Protein AF-A0A168ITX1-F1 (afdb_monomer)

Nearest PDB structures (foldseek):
  7dh6-assembly3_C  TM=8.815E-01  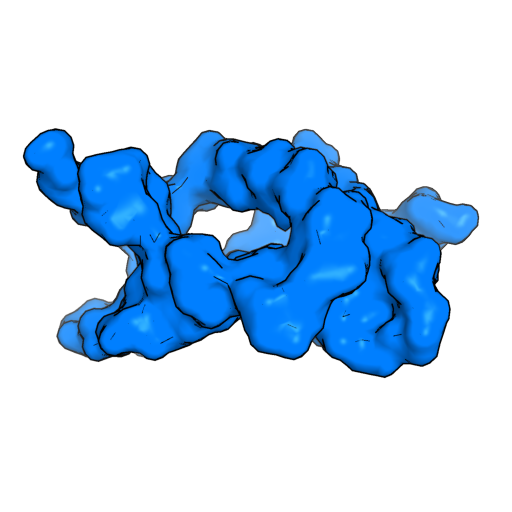e=4.443E-02  Homo sapiens
  8eny-assembly1_A  TM=9.144E-01  e=8.648E-02  Schizosaccharomyces pombe
  8eny-assembly3_C  TM=9.140E-01  e=1.207E-01  Schizosaccharomyces pombe
  8d41-assembly2_B  TM=9.093E-01  e=1.207E-01  Homo sapiens
  1gxr-assembly1_B  TM=9.184E-01  e=1.348E-01  Homo sapiens

Organism: NCBI:txid747725

Solvent-accessible surface area (backbone atoms only — not comparable to full-atom values): 7611 Å² total; per-residue (Å²): 110,70,70,57,54,57,58,46,34,78,78,42,40,71,61,50,50,53,49,35,37,48,35,37,72,62,46,90,48,68,70,55,14,51,50,30,49,53,49,54,43,48,36,60,74,72,46,45,78,78,40,65,93,44,45,49,58,49,52,51,36,47,41,51,42,40,24,61,91,43,52,71,53,18,65,73,35,44,68,62,40,52,54,36,52,52,49,44,41,75,71,35,57,23,25,31,73,37,80,89,78,40,31,39,39,33,31,30,70,80,10,35,34,42,30,31,33,59,76,64,29,38,83,70,49,78,49,75,79,48,96,41,55,38,71,64,56,75,73,83,1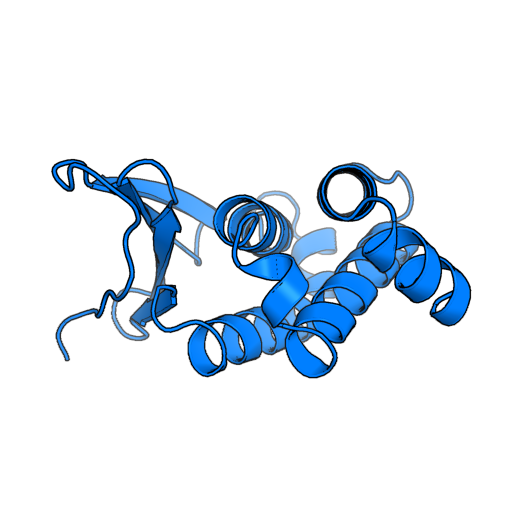33

Secondary structure (DSSP, 8-state):
-HHHHHHHHHHHHHHHHHHHHHHHHH-SSHHHHHHHHHHHHHHHHH-GGGGGGGHHHHHHHHHHTT-TTSHHHHHHHHHHHHHHHHHHHHH-TTEEEETTTTEEEEE-TTS-EEEEETTTTEEEEEE---SS---------

InterPro domains:
  IPR015943 WD40/YVTN repeat-like-containing domain superfamily [G3DSA:2.130.10.10] (69-141)
  IPR036322 WD40-repeat-containing domain superfamily [SSF50978] (94-140)
  IPR049916 WD repeat-containing protein 72-like [PTHR44099] (25-141)

Foldseek 3Di:
DLVVLVVVLVVPVPVSLVVLLCCLQPPPDLVSVLVSLVSLLVCLVPPVVSCPQPLVSNLLSLLNQCAVVCVVSNVVSVVSSVSSLVSSCVRAQQWEADPVQCKIWGWHQCAKIWIARSVRSDTDDIHHDGNGTDRHDYDDD

Sequence (141 aa):
AKTAIFQISVANMPLVISTLTFDTMNAKALDDRLRCLKIIGSFIRKEPTLLFSHIHSVVEAVVKTLDPNVPHMRETMLQSATSILHDLVKTYPSVDFSSSAQKLAVGTLEGASVVYDLRTATRSVVLEGHVGPVSVLAFSP

Radius of gyration: 14.54 Å; Cα contacts (8 Å, |Δi|>4): 224; chains: 1; bounding box: 37×40×33 Å

Mean predicted aligned error: 3.24 Å

pLDDT: mean 94.72, std 6.04, range [61.94, 98.62]

Structure (mmCIF, N/CA/C/O backbone):
data_AF-A0A168ITX1-F1
#
_entry.id   AF-A0A168ITX1-F1
#
loop_
_atom_site.group_PDB
_atom_site.id
_atom_site.type_symbol
_atom_site.label_atom_id
_atom_site.label_alt_id
_atom_site.label_comp_id
_atom_site.label_asym_id
_atom_site.label_entity_id
_atom_site.label_seq_id
_atom_site.pdbx_PDB_ins_code
_atom_site.Cartn_x
_atom_site.Cartn_y
_atom_site.Cartn_z
_atom_site.occupancy
_atom_site.B_iso_or_equiv
_atom_site.auth_seq_id
_atom_site.auth_comp_id
_atom_site.auth_asym_id
_atom_site.auth_atom_id
_atom_site.pdbx_PDB_model_num
ATOM 1 N N . ALA A 1 1 ? 11.827 19.173 -4.162 1.00 61.94 1 ALA A N 1
ATOM 2 C CA . ALA A 1 1 ? 10.766 18.239 -4.603 1.00 61.94 1 ALA A CA 1
ATOM 3 C C . ALA A 1 1 ? 9.924 17.712 -3.437 1.00 61.94 1 ALA A C 1
ATOM 5 O O . ALA A 1 1 ? 8.777 18.119 -3.339 1.00 61.94 1 ALA A O 1
ATOM 6 N N . LYS A 1 2 ? 10.464 16.888 -2.517 1.00 69.62 2 LYS A N 1
ATOM 7 C CA . LYS A 1 2 ? 9.675 16.275 -1.421 1.00 69.62 2 LYS A CA 1
ATOM 8 C C . LYS A 1 2 ? 8.850 17.281 -0.607 1.00 69.62 2 LYS A C 1
ATOM 10 O O . LYS A 1 2 ? 7.655 17.085 -0.466 1.00 69.62 2 LYS A O 1
ATOM 15 N N . THR A 1 3 ? 9.448 18.384 -0.155 1.00 74.38 3 THR A N 1
ATOM 16 C CA . THR A 1 3 ? 8.739 19.422 0.616 1.00 74.38 3 THR A CA 1
ATOM 17 C C . THR A 1 3 ? 7.551 20.020 -0.141 1.00 74.38 3 THR A C 1
ATOM 19 O O . THR A 1 3 ? 6.501 20.214 0.452 1.00 74.38 3 THR A O 1
ATOM 22 N N . ALA A 1 4 ? 7.676 20.246 -1.453 1.00 74.19 4 ALA A N 1
ATOM 23 C CA . ALA A 1 4 ? 6.582 20.777 -2.267 1.00 74.19 4 ALA A CA 1
ATOM 24 C C . ALA A 1 4 ? 5.423 19.774 -2.392 1.00 74.19 4 ALA A C 1
ATOM 26 O O . ALA A 1 4 ? 4.271 20.167 -2.272 1.00 74.19 4 ALA A O 1
ATOM 27 N N . ILE A 1 5 ? 5.726 18.480 -2.549 1.00 77.12 5 ILE A N 1
ATOM 28 C CA . ILE A 1 5 ? 4.707 17.417 -2.574 1.00 77.12 5 ILE A CA 1
ATOM 29 C C . ILE A 1 5 ? 3.946 17.376 -1.241 1.00 77.12 5 ILE A C 1
ATOM 31 O O . ILE A 1 5 ? 2.723 17.307 -1.256 1.00 77.12 5 ILE A O 1
ATOM 35 N N . PHE A 1 6 ? 4.649 17.497 -0.108 1.00 78.75 6 PHE A N 1
ATOM 36 C CA . PHE A 1 6 ? 4.017 17.564 1.217 1.00 78.75 6 PHE A CA 1
ATOM 37 C C . PHE A 1 6 ? 3.136 18.815 1.398 1.00 78.75 6 PHE A C 1
ATOM 39 O O . PHE A 1 6 ? 2.051 18.731 1.965 1.00 78.75 6 PHE A O 1
ATOM 46 N N . GLN A 1 7 ? 3.553 19.974 0.885 1.00 78.81 7 GLN A N 1
ATOM 47 C CA . GLN A 1 7 ? 2.722 21.185 0.935 1.00 78.81 7 GLN A CA 1
ATOM 48 C C . GLN A 1 7 ? 1.465 21.051 0.060 1.00 78.81 7 GLN A C 1
ATOM 50 O O . GLN A 1 7 ? 0.372 21.406 0.491 1.00 78.81 7 GLN A O 1
ATOM 55 N N . ILE A 1 8 ? 1.589 20.470 -1.139 1.00 77.31 8 ILE A N 1
ATOM 56 C CA . ILE A 1 8 ? 0.445 20.233 -2.030 1.00 77.31 8 ILE A CA 1
ATOM 57 C C . ILE A 1 8 ? -0.499 19.181 -1.443 1.00 77.31 8 ILE A C 1
ATOM 59 O O . ILE A 1 8 ? -1.708 19.333 -1.574 1.00 77.31 8 ILE A O 1
ATOM 63 N N . SER A 1 9 ? 0.005 18.149 -0.756 1.00 79.75 9 SER A N 1
ATOM 64 C CA . SER A 1 9 ? -0.865 17.137 -0.142 1.00 79.75 9 SER A CA 1
ATOM 65 C C . SER A 1 9 ? -1.796 17.706 0.923 1.00 79.75 9 SER A C 1
ATOM 67 O O . SER A 1 9 ? -2.912 17.217 1.057 1.00 79.75 9 SER A O 1
ATOM 69 N N . VAL A 1 10 ? -1.386 18.763 1.633 1.00 79.62 10 VAL A N 1
ATOM 70 C CA . VAL A 1 10 ? -2.272 19.459 2.581 1.00 79.62 10 VAL A CA 1
ATOM 71 C C . VAL A 1 10 ? -3.434 20.134 1.844 1.00 79.62 10 VAL A C 1
ATOM 73 O O . VAL A 1 10 ? -4.545 20.176 2.361 1.00 79.62 10 VAL A O 1
ATOM 76 N N . ALA A 1 11 ? -3.203 20.616 0.619 1.00 84.44 11 ALA A N 1
ATOM 77 C CA . ALA A 1 11 ? -4.233 21.241 -0.205 1.00 84.44 11 ALA A CA 1
ATOM 78 C C . ALA A 1 11 ? -5.096 20.225 -0.981 1.00 84.44 11 ALA A C 1
ATOM 80 O O . ALA A 1 11 ? -6.297 20.433 -1.131 1.00 84.44 11 ALA A O 1
ATOM 81 N N . ASN A 1 12 ? -4.502 19.146 -1.506 1.00 89.31 12 ASN A N 1
ATOM 82 C CA . ASN A 1 12 ? -5.199 18.136 -2.306 1.00 89.31 12 ASN A CA 1
ATOM 83 C C . ASN A 1 12 ? -4.501 16.766 -2.249 1.00 89.31 12 ASN A C 1
ATOM 85 O O . ASN A 1 12 ? -3.777 16.360 -3.163 1.00 89.31 12 ASN A O 1
ATOM 89 N N . MET A 1 13 ? -4.738 16.035 -1.160 1.00 92.62 13 MET A N 1
ATOM 90 C CA . MET A 1 13 ? -4.190 14.692 -0.986 1.00 92.62 13 MET A CA 1
ATOM 91 C C . MET A 1 13 ? -4.675 13.667 -2.031 1.00 92.62 13 MET A C 1
ATOM 93 O O . MET A 1 13 ? -3.833 12.908 -2.521 1.00 92.62 13 MET A O 1
ATOM 97 N N . PRO A 1 14 ? -5.963 13.638 -2.438 1.00 92.62 14 PRO A N 1
ATOM 98 C CA . PRO A 1 14 ? -6.438 12.697 -3.455 1.00 92.62 14 PRO A CA 1
ATOM 99 C C . PRO A 1 14 ? -5.668 12.777 -4.781 1.00 92.62 14 PRO A C 1
ATOM 101 O O . PRO A 1 14 ? -5.322 11.748 -5.365 1.00 92.62 14 PRO A O 1
ATOM 104 N N . LEU A 1 15 ? -5.333 13.986 -5.247 1.00 92.62 15 LEU A N 1
ATOM 105 C CA . LEU A 1 15 ? -4.540 14.167 -6.466 1.00 92.62 15 LEU A CA 1
ATOM 106 C C . LEU A 1 15 ?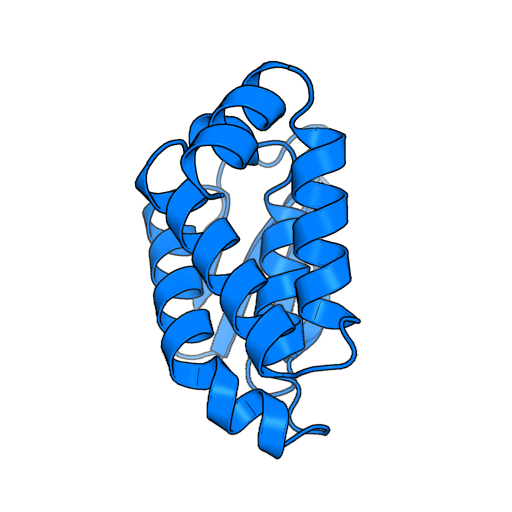 -3.099 13.667 -6.289 1.00 92.62 15 LEU A C 1
ATOM 108 O O . LEU A 1 15 ? -2.566 12.974 -7.156 1.00 92.62 15 LEU A O 1
ATOM 112 N N . VAL A 1 16 ? -2.467 13.995 -5.158 1.00 94.38 16 VAL A N 1
ATOM 113 C CA . VAL A 1 16 ? -1.091 13.567 -4.869 1.00 94.38 16 VAL A CA 1
ATOM 114 C C . VAL A 1 16 ? -1.001 12.046 -4.822 1.00 94.38 16 VAL A C 1
ATOM 116 O O . VAL A 1 16 ? -0.126 11.463 -5.460 1.00 94.38 16 VAL A O 1
ATOM 119 N N . ILE A 1 17 ? -1.909 11.386 -4.103 1.00 95.19 17 ILE A N 1
ATOM 120 C CA . ILE A 1 17 ? -1.825 9.939 -3.917 1.00 95.19 17 ILE A CA 1
ATOM 121 C C . ILE A 1 17 ? -2.231 9.155 -5.161 1.00 95.19 17 ILE A C 1
ATOM 123 O O . ILE A 1 17 ? -1.583 8.157 -5.472 1.00 95.19 17 ILE A O 1
ATOM 127 N N . SER A 1 18 ? -3.233 9.617 -5.917 1.00 94.50 18 SER A N 1
ATOM 128 C CA . SER A 1 18 ? -3.583 9.008 -7.207 1.00 94.50 18 SER A CA 1
ATOM 129 C C . SER A 1 18 ? -2.421 9.099 -8.196 1.00 94.50 18 SER A C 1
ATOM 131 O O . SER A 1 18 ? -2.093 8.103 -8.832 1.00 94.50 18 SER A O 1
ATOM 133 N N . THR A 1 19 ? -1.723 10.237 -8.244 1.00 95.94 19 THR A N 1
ATOM 134 C CA . THR A 1 19 ? -0.526 10.404 -9.083 1.00 95.94 19 THR A CA 1
ATOM 135 C C . THR A 1 19 ? 0.611 9.491 -8.627 1.00 95.94 19 THR A C 1
ATOM 137 O O . THR A 1 19 ? 1.166 8.751 -9.431 1.00 95.94 19 THR A O 1
ATOM 140 N N . LEU A 1 20 ? 0.935 9.476 -7.328 1.00 96.69 20 LEU A N 1
ATOM 141 C CA . LEU A 1 20 ? 2.021 8.644 -6.799 1.00 96.69 20 LEU A CA 1
ATOM 142 C C . LEU A 1 20 ? 1.766 7.151 -7.017 1.00 96.69 20 LEU A C 1
ATOM 144 O O . LEU A 1 20 ? 2.665 6.440 -7.457 1.00 96.69 20 LEU A O 1
ATOM 148 N N . THR A 1 21 ? 0.554 6.676 -6.726 1.00 97.12 21 THR A N 1
ATOM 149 C CA . THR A 1 21 ? 0.183 5.268 -6.938 1.00 97.12 21 THR A CA 1
ATOM 150 C C . THR A 1 21 ? 0.187 4.914 -8.425 1.00 97.12 21 THR A C 1
ATOM 152 O O . THR A 1 21 ? 0.731 3.873 -8.797 1.00 97.12 21 THR A O 1
ATOM 155 N N . PHE A 1 22 ? -0.331 5.793 -9.288 1.00 97.00 22 PHE A N 1
ATOM 156 C CA . PHE A 1 22 ? -0.288 5.616 -10.736 1.00 97.00 22 PHE A CA 1
ATOM 157 C C . PHE A 1 22 ? 1.149 5.534 -11.263 1.00 97.00 22 PHE A C 1
ATOM 159 O O . PHE A 1 22 ? 1.478 4.576 -11.964 1.00 97.00 22 PHE A O 1
ATOM 166 N N . ASP A 1 23 ? 2.020 6.474 -10.898 1.00 97.06 23 ASP A N 1
ATOM 167 C CA . ASP A 1 23 ? 3.405 6.525 -11.373 1.00 97.06 23 ASP A CA 1
ATOM 168 C C . ASP A 1 23 ? 4.243 5.367 -10.828 1.00 97.06 23 ASP A C 1
ATOM 170 O O . ASP A 1 23 ? 5.057 4.806 -11.560 1.00 97.06 23 ASP A O 1
ATOM 174 N N . THR A 1 24 ? 4.008 4.931 -9.585 1.00 97.06 24 THR A N 1
ATOM 175 C CA . THR A 1 24 ? 4.625 3.712 -9.039 1.00 97.06 24 THR A CA 1
ATOM 176 C C . THR A 1 24 ? 4.347 2.488 -9.921 1.00 97.06 24 THR A C 1
ATOM 178 O O . THR A 1 24 ? 5.232 1.649 -10.089 1.00 97.06 24 THR A O 1
ATOM 181 N N . MET A 1 25 ? 3.160 2.396 -10.528 1.00 94.06 25 MET A N 1
ATOM 182 C CA . MET A 1 25 ? 2.773 1.269 -11.385 1.00 94.06 25 MET A CA 1
ATOM 183 C C . MET A 1 25 ? 3.115 1.468 -12.868 1.00 94.06 25 MET A C 1
ATOM 185 O O . MET A 1 25 ? 3.369 0.487 -13.568 1.00 94.06 25 MET A O 1
ATOM 189 N N . ASN A 1 26 ? 3.111 2.709 -13.362 1.00 95.19 26 ASN A N 1
ATOM 190 C CA . ASN A 1 26 ? 3.065 2.992 -14.801 1.00 95.19 26 ASN A CA 1
ATOM 191 C C . ASN A 1 26 ? 4.225 3.842 -15.330 1.00 95.19 26 ASN A C 1
ATOM 193 O O . ASN A 1 26 ? 4.398 3.901 -16.549 1.00 95.19 26 ASN A O 1
ATOM 197 N N . ALA A 1 27 ? 5.046 4.469 -14.477 1.00 95.38 27 ALA A N 1
ATOM 198 C CA . ALA A 1 27 ? 6.151 5.298 -14.960 1.00 95.38 27 ALA A CA 1
ATOM 199 C C . ALA A 1 27 ? 7.090 4.494 -15.876 1.00 95.38 27 ALA A C 1
ATOM 201 O O . ALA A 1 27 ? 7.327 3.302 -15.662 1.00 95.38 27 ALA A O 1
ATOM 202 N N . LYS A 1 28 ? 7.619 5.128 -16.928 1.00 92.94 28 LYS A N 1
ATOM 203 C CA . LYS A 1 28 ? 8.453 4.434 -17.925 1.00 92.94 28 LYS A CA 1
ATOM 204 C C . LYS A 1 28 ? 9.790 3.980 -17.341 1.00 92.94 28 LYS A C 1
ATOM 206 O O . LYS A 1 28 ? 10.231 2.871 -17.623 1.00 92.94 28 LYS A O 1
ATOM 211 N N . ALA A 1 29 ? 10.422 4.830 -16.533 1.00 95.88 29 ALA A N 1
ATOM 212 C CA . ALA A 1 29 ? 11.687 4.517 -15.886 1.00 95.88 29 ALA A CA 1
ATOM 213 C C . ALA A 1 29 ? 11.455 3.841 -14.530 1.00 95.88 29 ALA A C 1
ATOM 215 O O . ALA A 1 29 ? 10.676 4.317 -13.701 1.00 95.88 29 ALA A O 1
ATOM 216 N N . LEU A 1 30 ? 12.180 2.750 -14.282 1.00 94.75 30 LEU A N 1
ATOM 217 C CA . LEU A 1 30 ? 12.092 2.006 -13.026 1.00 94.75 30 LEU A CA 1
ATOM 218 C C . LEU A 1 30 ? 12.535 2.854 -11.822 1.00 94.75 30 LEU A C 1
ATOM 220 O O . LEU A 1 30 ? 11.931 2.780 -10.753 1.00 94.75 30 LEU A O 1
ATOM 224 N N . ASP A 1 31 ? 13.518 3.732 -12.017 1.00 95.88 31 ASP A N 1
ATOM 225 C CA . ASP A 1 31 ? 13.956 4.682 -10.993 1.00 95.88 31 ASP A CA 1
ATOM 226 C C . ASP A 1 31 ? 12.848 5.650 -10.567 1.00 95.88 31 ASP A C 1
ATOM 228 O O . ASP A 1 31 ? 12.748 5.988 -9.387 1.00 95.88 31 ASP A O 1
ATOM 232 N N . ASP A 1 32 ? 11.995 6.088 -11.498 1.00 96.44 32 ASP A N 1
ATOM 233 C CA . ASP A 1 32 ? 10.868 6.968 -11.177 1.00 96.44 32 ASP A CA 1
ATOM 234 C C . ASP A 1 32 ? 9.815 6.225 -10.3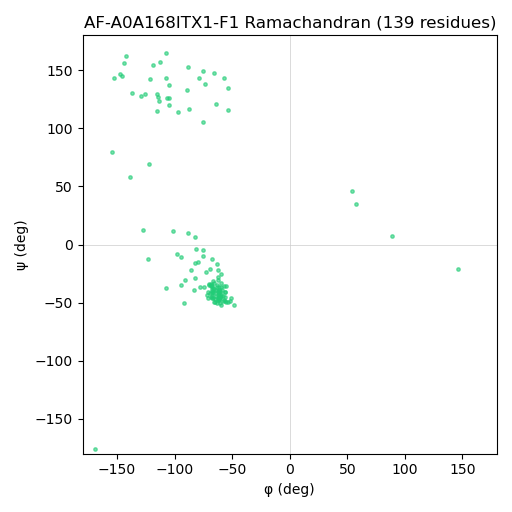57 1.00 96.44 32 ASP A C 1
ATOM 236 O O . ASP A 1 32 ? 9.368 6.739 -9.329 1.00 96.44 32 ASP A O 1
ATOM 240 N N . ARG A 1 33 ? 9.518 4.968 -10.715 1.00 97.38 33 ARG A N 1
ATOM 241 C CA . ARG A 1 33 ? 8.647 4.097 -9.907 1.00 97.38 33 ARG A CA 1
ATOM 242 C C . ARG A 1 33 ? 9.171 3.964 -8.478 1.00 97.38 33 ARG A C 1
ATOM 244 O O . ARG A 1 33 ? 8.410 4.121 -7.520 1.00 97.38 33 ARG A O 1
ATOM 251 N N . LEU A 1 34 ? 10.482 3.743 -8.327 1.00 97.56 34 LEU A N 1
ATOM 252 C CA . LEU A 1 34 ? 11.141 3.601 -7.027 1.00 97.56 34 LEU A CA 1
ATOM 253 C C . LEU A 1 34 ? 11.105 4.909 -6.227 1.00 97.56 34 LEU A C 1
ATOM 255 O O . LEU A 1 34 ? 10.919 4.888 -5.008 1.00 97.56 34 LEU A O 1
ATOM 259 N N . ARG A 1 35 ? 11.271 6.062 -6.887 1.00 97.06 35 ARG A N 1
ATOM 260 C CA . ARG A 1 35 ? 11.135 7.383 -6.253 1.00 97.06 35 ARG A CA 1
ATOM 261 C C . ARG A 1 35 ? 9.714 7.593 -5.738 1.00 97.06 35 ARG A C 1
ATOM 263 O O . ARG A 1 35 ? 9.574 7.967 -4.573 1.00 97.06 35 ARG A O 1
ATOM 270 N N . CYS A 1 36 ? 8.692 7.304 -6.543 1.00 97.31 36 CYS A N 1
ATOM 271 C CA . CYS A 1 36 ? 7.288 7.397 -6.133 1.00 97.31 36 CYS A CA 1
ATOM 272 C C . CYS A 1 36 ? 6.985 6.465 -4.954 1.00 97.31 36 CYS A C 1
ATOM 274 O O . CYS A 1 36 ? 6.464 6.917 -3.934 1.00 97.31 36 CYS A O 1
ATOM 276 N N . LEU A 1 37 ? 7.448 5.212 -5.017 1.00 97.69 37 LEU A N 1
ATOM 277 C CA . LEU A 1 37 ? 7.309 4.241 -3.931 1.00 97.69 37 LEU A CA 1
ATOM 278 C C . LEU A 1 37 ? 7.958 4.749 -2.627 1.00 97.69 37 LEU A C 1
ATOM 280 O O . LEU A 1 37 ? 7.356 4.713 -1.555 1.00 97.69 37 LEU A O 1
ATOM 284 N N . LYS A 1 38 ? 9.167 5.319 -2.702 1.00 97.19 38 LYS A N 1
ATOM 285 C CA . LYS A 1 38 ? 9.850 5.916 -1.539 1.00 97.19 38 LYS A CA 1
ATOM 286 C C . LYS A 1 38 ? 9.140 7.160 -0.996 1.00 97.19 38 LYS A C 1
ATOM 288 O O . LYS A 1 38 ? 9.233 7.423 0.206 1.00 97.19 38 LYS A O 1
ATOM 293 N N . ILE A 1 39 ? 8.466 7.940 -1.844 1.00 96.62 39 ILE A N 1
ATOM 294 C CA . ILE A 1 39 ? 7.644 9.080 -1.413 1.00 96.62 39 ILE A CA 1
ATOM 295 C C . ILE A 1 39 ? 6.415 8.576 -0.651 1.00 96.62 39 ILE A C 1
ATOM 297 O O . ILE A 1 39 ? 6.177 9.068 0.449 1.00 96.62 39 ILE A O 1
ATOM 301 N N . ILE A 1 40 ? 5.722 7.546 -1.153 1.00 97.06 40 ILE A N 1
ATOM 302 C CA . ILE A 1 40 ? 4.622 6.869 -0.442 1.00 97.06 40 ILE A CA 1
ATOM 303 C C . ILE A 1 40 ? 5.089 6.406 0.946 1.00 97.06 40 ILE A C 1
ATOM 305 O O . ILE A 1 40 ? 4.483 6.761 1.955 1.00 97.06 40 ILE A O 1
ATOM 309 N N . GLY A 1 41 ? 6.232 5.716 1.024 1.00 97.31 41 GLY A N 1
ATOM 310 C CA . GLY A 1 41 ? 6.825 5.323 2.307 1.00 97.31 41 GLY A CA 1
ATOM 311 C C . GLY A 1 41 ? 7.105 6.506 3.243 1.00 97.31 41 GLY A C 1
ATOM 312 O O . GLY A 1 41 ? 6.949 6.401 4.456 1.00 97.31 41 GLY A O 1
ATOM 313 N N . SER A 1 42 ? 7.504 7.662 2.701 1.00 96.56 42 SER A N 1
ATOM 314 C CA . SER A 1 42 ? 7.706 8.868 3.509 1.00 96.56 42 SER A CA 1
ATOM 315 C C . SER A 1 42 ? 6.402 9.434 4.064 1.00 96.56 42 SER A C 1
ATOM 317 O O . SER A 1 42 ? 6.448 9.991 5.157 1.00 96.56 42 SER A O 1
ATOM 319 N N . PHE A 1 43 ? 5.282 9.327 3.345 1.00 95.81 43 PHE A N 1
ATOM 320 C CA . PHE A 1 43 ? 3.973 9.735 3.859 1.00 95.81 43 PHE A CA 1
ATOM 321 C C . PHE A 1 43 ? 3.540 8.839 5.014 1.00 95.81 43 PHE A C 1
ATOM 323 O O . PHE A 1 43 ? 3.203 9.356 6.070 1.00 95.81 43 PHE A O 1
ATOM 330 N N . ILE A 1 44 ? 3.672 7.518 4.868 1.00 96.94 44 ILE A N 1
ATOM 331 C CA . ILE A 1 44 ? 3.318 6.559 5.928 1.00 96.94 44 ILE A CA 1
ATOM 332 C C . ILE A 1 44 ? 4.071 6.860 7.231 1.00 96.94 44 ILE A C 1
ATOM 334 O O . ILE A 1 44 ? 3.488 6.821 8.308 1.00 96.94 44 ILE A O 1
ATOM 338 N N . ARG A 1 45 ? 5.360 7.207 7.146 1.00 95.88 45 ARG A N 1
ATOM 339 C CA . ARG A 1 45 ? 6.184 7.463 8.338 1.00 95.88 45 ARG A CA 1
ATOM 340 C C . ARG A 1 45 ? 6.038 8.862 8.932 1.00 95.88 45 ARG A C 1
ATOM 342 O O . ARG A 1 45 ? 6.310 9.022 10.116 1.00 95.88 45 ARG A O 1
ATOM 349 N N . LYS A 1 46 ? 5.718 9.877 8.123 1.00 94.56 46 LYS A N 1
ATOM 350 C CA . LYS A 1 46 ? 5.732 11.286 8.565 1.00 94.56 46 LYS A CA 1
ATOM 351 C C . LYS A 1 46 ? 4.348 11.892 8.737 1.00 94.56 46 LYS A C 1
ATOM 353 O O . LYS A 1 46 ? 4.163 12.672 9.655 1.00 94.56 46 LYS A O 1
ATOM 358 N N . GLU A 1 47 ? 3.412 11.542 7.863 1.00 93.50 47 GLU A N 1
ATOM 359 C CA . GLU A 1 47 ? 2.062 12.112 7.804 1.00 93.50 47 GLU A CA 1
ATOM 360 C C . GLU A 1 47 ? 1.026 10.996 7.543 1.00 93.50 47 GLU A C 1
ATOM 362 O O . GLU A 1 47 ? 0.320 11.021 6.530 1.00 93.50 47 GLU A O 1
ATOM 367 N N . PRO A 1 48 ? 0.948 9.964 8.408 1.00 94.81 48 PRO A N 1
ATOM 368 C CA . PRO A 1 48 ? 0.093 8.799 8.167 1.00 94.81 48 PRO A CA 1
ATOM 369 C C . PRO A 1 48 ? -1.397 9.146 8.095 1.00 94.81 48 PRO A C 1
ATOM 371 O O . PRO A 1 48 ? -2.169 8.493 7.394 1.00 94.81 48 PRO A O 1
ATOM 374 N N . THR A 1 49 ? -1.811 10.212 8.781 1.00 93.56 49 THR A N 1
ATOM 375 C CA . THR A 1 49 ? -3.206 10.660 8.824 1.00 93.56 49 THR A CA 1
ATOM 376 C C . THR A 1 49 ? -3.757 11.004 7.438 1.00 93.56 49 THR A C 1
ATOM 378 O O . THR A 1 49 ? -4.923 10.734 7.159 1.00 93.56 49 THR A O 1
ATOM 381 N N . LEU A 1 50 ? -2.909 11.514 6.537 1.00 93.06 50 LEU A N 1
ATOM 382 C CA . LEU A 1 50 ? -3.285 11.886 5.169 1.00 93.06 50 LEU A CA 1
ATOM 383 C C . LEU A 1 50 ? -3.619 10.675 4.280 1.00 93.06 50 LEU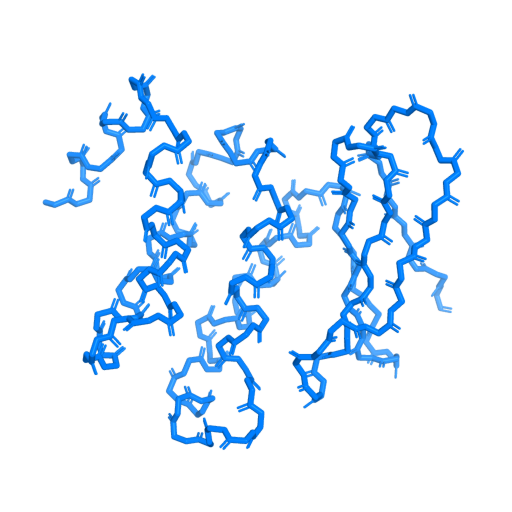 A C 1
ATOM 385 O O . LEU A 1 50 ? -4.302 10.814 3.263 1.00 93.06 50 LEU A O 1
ATOM 389 N N . LEU A 1 51 ? -3.148 9.480 4.643 1.00 94.38 51 LEU A N 1
ATOM 390 C CA . LEU A 1 51 ? -3.325 8.268 3.844 1.00 94.38 51 LEU A CA 1
ATOM 391 C C . LEU A 1 51 ? -4.482 7.377 4.297 1.00 94.38 51 LEU A C 1
ATOM 393 O O . LEU A 1 51 ? -4.808 6.455 3.553 1.00 94.38 51 LEU A O 1
ATOM 397 N N . PHE A 1 52 ? -5.132 7.641 5.439 1.00 92.00 52 PHE A N 1
ATOM 398 C CA . PHE A 1 52 ? -6.217 6.780 5.948 1.00 92.00 52 PHE A CA 1
ATOM 399 C C . PHE A 1 52 ? -7.289 6.497 4.895 1.00 92.00 52 PHE A C 1
ATOM 401 O O . PHE A 1 52 ? -7.651 5.345 4.675 1.00 92.00 52 PHE A O 1
ATOM 408 N N . SER A 1 53 ? -7.734 7.533 4.181 1.00 93.44 53 SER A N 1
ATOM 409 C CA . SER A 1 53 ? -8.779 7.396 3.161 1.00 93.44 53 SER A CA 1
ATOM 410 C C . SER A 1 53 ? -8.313 6.755 1.852 1.00 93.44 53 SER A C 1
ATOM 412 O O . SER A 1 53 ? -9.115 6.535 0.952 1.00 93.44 53 SER A O 1
ATOM 414 N N . HIS A 1 54 ? -7.019 6.468 1.722 1.00 95.69 54 HIS A N 1
ATOM 415 C CA . HIS A 1 54 ? -6.391 5.981 0.494 1.00 95.69 54 HIS A CA 1
ATOM 416 C C . HIS A 1 54 ? -5.587 4.699 0.736 1.00 95.69 54 HIS A C 1
ATOM 418 O O . HIS A 1 54 ? -4.799 4.282 -0.111 1.00 95.69 54 HIS A O 1
ATOM 424 N N . ILE A 1 55 ? -5.760 4.060 1.896 1.00 96.19 55 ILE A N 1
ATOM 425 C CA . ILE A 1 55 ? -4.897 2.956 2.310 1.00 96.19 55 ILE A CA 1
ATOM 426 C C . ILE A 1 55 ? -5.004 1.756 1.367 1.00 96.19 55 ILE A C 1
ATOM 428 O O . ILE A 1 55 ? -3.995 1.142 1.029 1.00 96.19 55 ILE A O 1
ATOM 432 N N . HIS A 1 56 ? -6.207 1.480 0.857 1.00 96.75 56 HIS A N 1
ATOM 433 C CA . HIS A 1 56 ? -6.430 0.407 -0.103 1.00 96.75 56 HIS A CA 1
ATOM 434 C C . HIS A 1 56 ? -5.648 0.625 -1.409 1.00 96.75 56 HIS A C 1
ATOM 436 O O . HIS A 1 56 ? -4.963 -0.294 -1.860 1.00 96.75 56 HIS A O 1
ATOM 442 N N . SER A 1 57 ? -5.689 1.828 -1.993 1.00 96.88 57 SER A N 1
ATOM 443 C CA . SER A 1 57 ? -4.972 2.117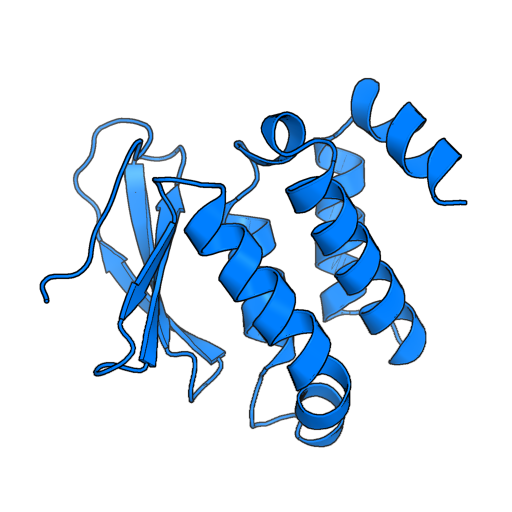 -3.244 1.00 96.88 57 SER A CA 1
ATOM 444 C C . SER A 1 57 ? -3.456 2.121 -3.050 1.00 96.88 57 SER A C 1
ATOM 446 O O . SER A 1 57 ? -2.718 1.655 -3.919 1.00 96.88 57 SER A O 1
ATOM 448 N N . VAL A 1 58 ? -2.983 2.581 -1.889 1.00 98.00 58 VAL A N 1
ATOM 449 C CA . VAL A 1 58 ? -1.568 2.508 -1.504 1.00 98.00 58 VAL A CA 1
ATOM 450 C C . VAL A 1 58 ? -1.105 1.061 -1.390 1.00 98.00 58 VAL A C 1
ATOM 452 O O . VAL A 1 58 ? -0.094 0.704 -1.993 1.00 98.00 58 VAL A O 1
ATOM 455 N N . VAL A 1 59 ? -1.843 0.222 -0.657 1.00 98.38 59 VAL A N 1
ATOM 456 C CA . VAL A 1 59 ? -1.537 -1.207 -0.516 1.00 98.38 59 VAL A CA 1
ATOM 457 C C . VAL A 1 59 ? -1.505 -1.879 -1.886 1.00 98.38 59 VAL A C 1
ATOM 459 O O . VAL A 1 59 ? -0.526 -2.549 -2.205 1.00 98.38 59 VAL A O 1
ATOM 462 N N . GLU A 1 60 ? -2.518 -1.653 -2.725 1.00 98.06 60 GLU A N 1
ATOM 463 C CA . GLU A 1 60 ? -2.570 -2.218 -4.075 1.00 98.06 60 GLU A CA 1
ATOM 464 C C . GLU A 1 60 ? -1.341 -1.825 -4.908 1.00 98.06 60 GLU A C 1
ATOM 466 O O . GLU A 1 60 ? -0.713 -2.687 -5.527 1.00 98.06 60 GLU A O 1
ATOM 471 N N . ALA A 1 61 ? -0.978 -0.539 -4.911 1.00 98.12 61 ALA A N 1
ATOM 472 C CA . ALA A 1 61 ? 0.163 -0.045 -5.670 1.00 98.12 61 ALA A CA 1
ATOM 473 C C . ALA A 1 61 ? 1.478 -0.676 -5.195 1.00 98.12 61 ALA A C 1
ATOM 475 O O . ALA A 1 61 ? 2.282 -1.098 -6.024 1.00 98.12 61 ALA A O 1
ATOM 476 N N . VAL A 1 62 ? 1.685 -0.787 -3.877 1.00 98.38 62 VAL A N 1
ATOM 477 C CA . VAL A 1 62 ? 2.884 -1.415 -3.300 1.00 98.38 62 VAL A CA 1
ATOM 478 C C . VAL A 1 62 ? 2.938 -2.901 -3.654 1.00 98.38 62 VAL A C 1
ATOM 480 O O . VAL A 1 62 ? 3.974 -3.364 -4.127 1.00 98.38 62 VAL A O 1
ATOM 483 N N . VAL A 1 63 ? 1.834 -3.640 -3.499 1.00 98.19 63 VAL A N 1
ATOM 484 C CA . VAL A 1 63 ? 1.768 -5.072 -3.838 1.00 98.19 63 VAL A CA 1
ATOM 485 C C . VAL A 1 63 ? 2.071 -5.295 -5.318 1.00 98.19 63 VAL A C 1
ATOM 487 O O . VAL A 1 63 ? 2.887 -6.153 -5.640 1.00 98.19 63 VAL A O 1
ATOM 490 N N . LYS A 1 64 ? 1.514 -4.483 -6.224 1.00 97.06 64 LYS A N 1
ATOM 491 C CA . LYS A 1 64 ? 1.773 -4.591 -7.671 1.00 97.06 64 LYS A CA 1
ATOM 492 C C . LYS A 1 64 ? 3.242 -4.412 -8.056 1.00 97.06 64 LYS A C 1
ATOM 494 O O . LYS A 1 64 ? 3.669 -4.962 -9.066 1.00 97.06 64 LYS A O 1
ATOM 499 N N . THR A 1 65 ? 4.048 -3.706 -7.257 1.00 97.44 65 THR A N 1
ATOM 500 C CA . THR A 1 65 ? 5.502 -3.628 -7.508 1.00 97.44 65 THR A CA 1
ATOM 501 C C . THR A 1 65 ? 6.237 -4.959 -7.302 1.00 97.44 65 THR A C 1
ATOM 503 O O . THR A 1 65 ? 7.389 -5.085 -7.712 1.00 97.44 65 THR A O 1
ATOM 506 N N . LEU A 1 66 ? 5.578 -5.954 -6.699 1.00 97.38 66 LEU A N 1
ATOM 507 C CA . LEU A 1 66 ? 6.119 -7.282 -6.399 1.00 97.38 66 LEU A CA 1
ATOM 508 C C . LEU A 1 66 ? 5.672 -8.369 -7.393 1.00 97.38 66 LEU A C 1
ATOM 510 O O . LEU A 1 66 ? 5.900 -9.555 -7.137 1.00 97.38 66 LEU A O 1
ATOM 514 N N . ASP A 1 67 ? 5.058 -7.987 -8.518 1.00 96.38 67 ASP A N 1
ATOM 515 C CA . ASP A 1 67 ? 4.576 -8.920 -9.542 1.00 96.38 67 ASP A CA 1
ATOM 516 C C . ASP A 1 67 ? 5.694 -9.871 -10.023 1.00 96.38 67 ASP A C 1
ATOM 518 O O . ASP A 1 67 ? 6.685 -9.410 -10.602 1.00 96.38 67 ASP A O 1
ATOM 522 N N . PRO A 1 68 ? 5.579 -11.199 -9.793 1.00 96.69 68 PRO A N 1
ATOM 523 C CA . PRO A 1 68 ? 6.574 -12.167 -10.257 1.00 96.69 68 PRO A CA 1
ATOM 524 C C . PRO A 1 68 ? 6.708 -12.218 -11.782 1.00 96.69 68 PRO A C 1
ATOM 526 O O . PRO A 1 68 ? 7.751 -12.643 -12.274 1.00 96.69 68 PRO A O 1
ATOM 529 N N . ASN A 1 69 ? 5.694 -11.777 -12.531 1.00 97.00 69 ASN A N 1
ATOM 530 C CA . ASN A 1 69 ? 5.725 -11.754 -13.993 1.00 97.00 69 ASN A CA 1
ATOM 531 C C . ASN A 1 69 ? 6.596 -10.614 -14.545 1.00 97.00 69 ASN A C 1
ATOM 533 O O . ASN A 1 69 ? 6.902 -10.593 -15.737 1.00 97.00 69 ASN A O 1
ATOM 537 N N . VAL A 1 70 ? 7.037 -9.683 -13.689 1.00 95.50 70 VAL A N 1
ATOM 538 C CA . VAL A 1 70 ? 7.966 -8.599 -14.035 1.00 95.50 70 VAL A CA 1
ATOM 539 C C . VAL A 1 70 ? 9.204 -8.680 -13.122 1.00 95.50 70 VAL A C 1
ATOM 541 O O . VAL A 1 70 ? 9.416 -7.816 -12.263 1.00 95.50 70 VAL A O 1
ATOM 544 N N . PRO A 1 71 ? 10.054 -9.714 -13.278 1.00 94.38 71 PRO A N 1
ATOM 545 C CA . PRO A 1 71 ? 11.077 -10.080 -12.294 1.00 94.38 71 PRO A CA 1
ATOM 546 C C . PRO A 1 71 ? 12.094 -8.967 -12.022 1.00 94.38 71 PRO A C 1
ATOM 548 O O . PRO A 1 71 ? 12.467 -8.752 -10.873 1.00 94.38 71 PRO A O 1
ATOM 551 N N . HIS A 1 72 ? 12.479 -8.199 -13.045 1.00 95.06 72 HIS A N 1
ATOM 552 C CA . HIS A 1 72 ? 13.416 -7.085 -12.880 1.00 95.06 72 HIS A CA 1
ATOM 553 C C . HIS A 1 72 ? 12.837 -5.933 -12.036 1.00 95.06 72 HIS A C 1
ATOM 555 O O . HIS A 1 72 ? 13.538 -5.334 -11.215 1.00 95.06 72 HIS A O 1
ATOM 561 N N . MET A 1 73 ? 11.536 -5.642 -12.190 1.00 95.44 73 MET A N 1
ATOM 562 C CA . MET A 1 73 ? 10.849 -4.676 -11.328 1.00 95.44 73 MET A CA 1
ATOM 563 C C . MET A 1 73 ? 10.785 -5.210 -9.901 1.00 95.44 73 MET A C 1
ATOM 565 O O . MET A 1 73 ? 11.172 -4.500 -8.976 1.00 95.44 73 MET A O 1
ATOM 569 N N . ARG A 1 74 ? 10.351 -6.463 -9.732 1.00 96.12 74 ARG A N 1
ATOM 570 C CA . ARG A 1 74 ? 10.242 -7.109 -8.423 1.00 96.12 74 ARG A CA 1
ATOM 571 C C . ARG A 1 74 ? 11.567 -7.079 -7.671 1.00 96.12 74 ARG A C 1
ATOM 573 O O . ARG A 1 74 ? 11.580 -6.646 -6.527 1.00 96.12 74 ARG A O 1
ATOM 580 N N . GLU A 1 75 ? 12.666 -7.483 -8.303 1.00 96.94 75 GLU A N 1
ATOM 581 C CA . GLU A 1 75 ? 14.008 -7.479 -7.709 1.00 96.94 75 GLU A CA 1
ATOM 582 C C . GLU A 1 75 ? 14.402 -6.084 -7.206 1.00 96.94 75 GLU A C 1
ATOM 584 O O . GLU A 1 75 ? 14.780 -5.916 -6.047 1.00 96.94 75 GLU A O 1
ATOM 589 N N . THR A 1 76 ? 14.221 -5.065 -8.049 1.00 97.00 76 THR A N 1
ATOM 590 C CA . THR A 1 76 ? 14.576 -3.676 -7.723 1.00 97.00 76 THR A CA 1
ATOM 591 C C . THR A 1 76 ? 13.699 -3.091 -6.611 1.00 97.00 76 THR A C 1
ATOM 593 O O . THR A 1 76 ? 14.167 -2.328 -5.763 1.00 97.00 76 THR A O 1
ATOM 596 N N . MET A 1 77 ? 12.407 -3.426 -6.607 1.00 97.62 77 MET A N 1
ATOM 597 C CA . MET A 1 77 ? 11.426 -2.859 -5.679 1.00 97.62 77 MET A CA 1
ATOM 598 C C . MET A 1 77 ? 11.376 -3.602 -4.344 1.00 97.62 77 MET A C 1
ATOM 600 O O . MET A 1 77 ? 10.967 -3.000 -3.349 1.00 97.62 77 MET A O 1
ATOM 604 N N . LEU A 1 78 ? 11.822 -4.864 -4.294 1.00 97.38 78 LEU A N 1
ATOM 605 C CA . LEU A 1 78 ? 11.598 -5.799 -3.188 1.00 97.38 78 LEU A CA 1
ATOM 606 C C . LEU A 1 78 ? 11.916 -5.196 -1.822 1.00 97.38 78 LEU A C 1
ATOM 608 O O . LEU A 1 78 ? 11.070 -5.211 -0.929 1.00 97.38 78 LEU A O 1
ATOM 612 N N . GLN A 1 79 ? 13.110 -4.628 -1.656 1.00 97.94 79 GLN A N 1
ATOM 613 C CA . GLN A 1 79 ? 13.541 -4.078 -0.371 1.00 97.94 79 GLN A CA 1
ATOM 614 C C . GLN A 1 79 ? 12.667 -2.893 0.070 1.00 97.94 79 GLN A C 1
ATOM 616 O O . GLN A 1 79 ? 12.261 -2.812 1.230 1.00 97.94 79 GLN A O 1
ATOM 621 N N . SER A 1 80 ? 12.352 -1.978 -0.853 1.00 98.12 80 SER A N 1
ATOM 622 C CA . SER A 1 80 ? 11.555 -0.782 -0.543 1.00 98.12 80 SER A CA 1
ATOM 623 C C . SER A 1 80 ? 10.091 -1.135 -0.296 1.00 98.12 80 SER A C 1
ATOM 625 O O . SER A 1 80 ? 9.506 -0.652 0.671 1.00 98.12 80 SER A O 1
ATOM 627 N N . ALA A 1 81 ? 9.516 -2.008 -1.124 1.00 98.19 81 ALA A N 1
ATOM 628 C CA . ALA A 1 81 ? 8.157 -2.500 -0.958 1.00 98.19 81 ALA A CA 1
ATOM 629 C C . ALA A 1 81 ? 8.006 -3.267 0.362 1.00 98.19 81 ALA A C 1
ATOM 631 O O . ALA A 1 81 ? 7.096 -2.964 1.121 1.00 98.19 81 ALA A O 1
ATOM 632 N N . THR A 1 82 ? 8.936 -4.164 0.703 1.00 97.94 82 THR A N 1
ATOM 633 C CA . THR A 1 82 ? 8.899 -4.922 1.970 1.00 97.94 82 THR A CA 1
ATOM 634 C C . THR A 1 82 ? 8.946 -3.997 3.186 1.00 97.94 82 THR A C 1
ATOM 636 O O . THR A 1 82 ? 8.148 -4.147 4.109 1.00 97.94 82 THR A O 1
ATOM 639 N N . SER A 1 83 ? 9.831 -2.992 3.174 1.00 98.38 83 SER A N 1
ATOM 640 C CA . SER A 1 83 ? 9.883 -1.988 4.244 1.00 98.38 83 SER A CA 1
ATOM 641 C C . SER A 1 83 ? 8.577 -1.199 4.356 1.00 98.38 83 SER A C 1
ATOM 643 O O . SER A 1 83 ? 8.138 -0.911 5.464 1.00 98.38 83 SER A O 1
ATOM 645 N N . ILE A 1 8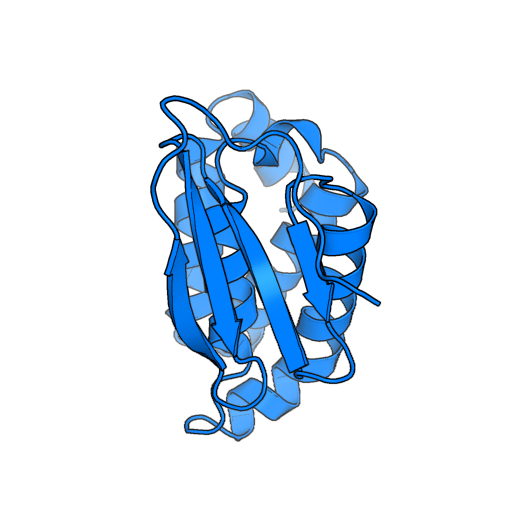4 ? 7.952 -0.849 3.230 1.00 98.44 84 ILE A N 1
ATOM 646 C CA . ILE A 1 84 ? 6.688 -0.107 3.215 1.00 98.44 84 ILE A CA 1
ATOM 647 C C . ILE A 1 84 ? 5.524 -0.975 3.689 1.00 98.44 84 ILE A C 1
ATOM 649 O O . ILE A 1 84 ? 4.699 -0.487 4.447 1.00 98.44 84 ILE A O 1
ATOM 653 N N . LEU A 1 85 ? 5.461 -2.248 3.294 1.00 98.44 85 LEU A N 1
ATOM 654 C CA . LEU A 1 85 ? 4.450 -3.189 3.780 1.00 98.44 85 LEU A CA 1
ATOM 655 C C . LEU A 1 85 ? 4.533 -3.355 5.301 1.00 98.44 85 LEU A C 1
ATOM 657 O O . LEU A 1 85 ? 3.508 -3.318 5.974 1.00 98.44 85 LEU A O 1
ATOM 661 N N . HIS A 1 86 ? 5.745 -3.457 5.848 1.00 98.38 86 HIS A N 1
ATOM 662 C CA . HIS A 1 86 ? 5.949 -3.479 7.294 1.00 98.38 86 HIS A CA 1
ATOM 663 C C . HIS A 1 86 ? 5.464 -2.183 7.965 1.00 98.38 86 HIS A C 1
ATOM 665 O O . HIS A 1 86 ? 4.766 -2.234 8.976 1.00 98.38 86 HIS A O 1
ATOM 671 N N . ASP A 1 87 ? 5.798 -1.017 7.400 1.00 98.56 87 ASP A N 1
ATOM 672 C CA . ASP A 1 87 ? 5.323 0.268 7.922 1.00 98.56 87 ASP A CA 1
ATOM 673 C C . ASP A 1 87 ? 3.789 0.377 7.849 1.00 98.56 87 ASP A C 1
ATOM 675 O O . ASP A 1 87 ? 3.170 0.845 8.797 1.00 98.56 87 ASP A O 1
ATOM 679 N N . LEU A 1 88 ? 3.158 -0.105 6.772 1.00 98.50 88 LEU A N 1
ATOM 680 C CA . LEU A 1 88 ? 1.700 -0.122 6.618 1.00 98.50 88 LEU A CA 1
ATOM 681 C C . LEU A 1 88 ? 1.027 -0.940 7.726 1.00 98.50 88 LEU A C 1
ATOM 683 O O . LEU A 1 88 ? 0.151 -0.415 8.407 1.00 98.50 88 LEU A O 1
ATOM 687 N N . VAL A 1 89 ? 1.472 -2.182 7.940 1.00 98.38 89 VAL A N 1
ATOM 688 C CA . VAL A 1 89 ? 0.940 -3.070 8.992 1.00 98.38 89 VAL A CA 1
ATOM 689 C C . VAL A 1 89 ? 1.140 -2.457 10.380 1.00 98.38 89 VAL A C 1
ATOM 691 O O . VAL A 1 89 ? 0.258 -2.510 11.229 1.00 98.38 89 VAL A O 1
ATOM 694 N N . LYS A 1 90 ? 2.291 -1.822 10.622 1.00 98.00 90 LYS A N 1
ATOM 695 C CA . LYS A 1 90 ? 2.583 -1.181 11.909 1.00 98.00 90 LYS A CA 1
ATOM 696 C C . LYS A 1 90 ? 1.742 0.077 12.159 1.00 98.00 90 LYS A C 1
ATOM 698 O O . LYS A 1 90 ? 1.462 0.401 13.311 1.00 98.00 90 LYS A O 1
ATOM 703 N N . THR A 1 91 ? 1.418 0.828 11.111 1.00 98.19 91 THR A N 1
ATOM 704 C CA . THR A 1 91 ? 0.812 2.160 11.226 1.00 98.19 91 THR A CA 1
ATOM 705 C C . THR A 1 91 ? -0.713 2.138 11.151 1.00 98.19 91 THR A C 1
ATOM 707 O O . THR A 1 91 ? -1.346 2.950 11.826 1.00 98.19 91 THR A O 1
ATOM 710 N N . TYR A 1 92 ? -1.312 1.244 10.359 1.00 98.19 92 TYR A N 1
ATOM 711 C CA . TYR A 1 92 ? -2.755 1.240 10.108 1.00 98.19 92 TYR A CA 1
ATOM 712 C C . TYR A 1 92 ? -3.401 -0.028 10.675 1.00 98.19 92 TYR A C 1
ATOM 714 O O . TYR A 1 92 ? -3.171 -1.106 10.139 1.00 98.19 92 TYR A O 1
ATOM 722 N N . PRO A 1 93 ? -4.275 0.083 11.691 1.00 97.50 93 PRO A N 1
ATOM 723 C CA . PRO A 1 93 ? -4.964 -1.075 12.274 1.00 97.50 93 PRO A CA 1
ATOM 724 C C . PRO A 1 93 ? -5.903 -1.811 11.306 1.00 97.50 93 PRO A C 1
ATOM 726 O O . PRO A 1 93 ? -6.311 -2.940 11.563 1.00 97.50 93 PRO A O 1
ATOM 729 N N . SER A 1 94 ? -6.267 -1.170 10.194 1.00 97.50 94 SER A N 1
ATOM 730 C CA . SER A 1 94 ? -7.024 -1.777 9.101 1.00 97.50 94 SER A CA 1
ATOM 731 C C . SER A 1 94 ? -6.145 -2.568 8.125 1.00 97.50 94 SER A C 1
ATOM 733 O O . SER A 1 94 ? -6.646 -3.005 7.093 1.00 97.50 94 SER A O 1
ATOM 735 N N . VAL A 1 95 ? -4.851 -2.747 8.407 1.00 98.56 95 VAL A N 1
ATOM 736 C CA . VAL A 1 95 ? -3.915 -3.534 7.599 1.00 98.56 95 VAL A CA 1
ATOM 737 C C . VAL A 1 95 ? -3.248 -4.581 8.482 1.00 98.56 95 VAL A C 1
ATOM 739 O O . VAL A 1 95 ? -2.692 -4.246 9.521 1.00 98.56 95 VAL A O 1
ATOM 742 N N . ASP A 1 96 ? -3.246 -5.837 8.045 1.00 98.56 96 ASP A N 1
ATOM 743 C CA . ASP A 1 96 ? -2.571 -6.918 8.766 1.00 98.56 96 ASP A CA 1
ATOM 744 C C . ASP A 1 96 ? -1.937 -7.931 7.809 1.00 98.56 96 ASP A C 1
ATOM 746 O O . ASP A 1 96 ? -2.334 -8.050 6.645 1.00 98.56 96 ASP A O 1
ATOM 750 N N . PHE A 1 97 ? -0.926 -8.653 8.288 1.00 98.31 97 PHE A N 1
ATOM 751 C CA . PHE A 1 97 ? -0.133 -9.591 7.506 1.00 98.31 97 PHE A CA 1
ATOM 752 C C . PHE A 1 97 ? -0.030 -10.964 8.176 1.00 98.31 97 PHE A C 1
ATOM 754 O O . PHE A 1 97 ? 0.448 -11.100 9.298 1.00 98.31 97 PHE A O 1
ATOM 761 N N . SER A 1 98 ? -0.363 -12.010 7.419 1.00 97.44 98 SER A N 1
ATOM 762 C CA . SER A 1 98 ? -0.115 -13.400 7.794 1.00 97.44 98 SER A CA 1
ATOM 763 C C . SER A 1 98 ? 1.168 -13.913 7.142 1.00 97.44 98 SER A C 1
ATOM 765 O O . SER A 1 98 ? 1.236 -14.100 5.921 1.00 97.44 98 SER A O 1
ATOM 767 N N . SER A 1 99 ? 2.179 -14.207 7.962 1.00 93.69 99 SER A N 1
ATOM 768 C CA . SER A 1 99 ? 3.454 -14.771 7.505 1.00 93.69 99 SER A CA 1
ATOM 769 C C . SER A 1 99 ? 3.327 -16.221 7.028 1.00 93.69 99 SER A C 1
ATOM 771 O O . SER A 1 99 ? 3.975 -16.596 6.049 1.00 93.69 99 SER A O 1
ATOM 773 N N . SER A 1 100 ? 2.462 -17.024 7.654 1.00 93.88 100 SER A N 1
ATOM 774 C CA . SER A 1 100 ? 2.219 -18.423 7.282 1.00 93.88 100 SER A CA 1
ATOM 775 C C . SER A 1 100 ? 1.530 -18.529 5.918 1.00 93.88 100 SER A C 1
ATOM 777 O O . SER A 1 100 ? 1.973 -19.275 5.038 1.00 93.88 100 SER A O 1
ATOM 779 N N . ALA A 1 101 ? 0.492 -17.721 5.695 1.00 93.94 101 ALA A N 1
ATOM 780 C CA . ALA A 1 101 ? -0.235 -17.693 4.432 1.00 93.94 101 ALA A CA 1
ATOM 781 C C . ALA A 1 101 ? 0.451 -16.836 3.353 1.00 93.94 101 ALA A C 1
ATOM 783 O O . ALA A 1 101 ? 0.117 -16.987 2.181 1.00 93.94 101 ALA A O 1
ATOM 784 N N . GLN A 1 102 ? 1.404 -15.970 3.727 1.00 96.06 102 GLN A N 1
ATOM 785 C CA . GLN A 1 102 ? 1.975 -14.920 2.867 1.00 96.06 102 GLN A CA 1
ATOM 786 C C . GLN A 1 102 ? 0.889 -14.015 2.266 1.00 96.06 102 GLN A C 1
ATOM 788 O O . GLN A 1 102 ? 0.884 -13.715 1.069 1.00 96.06 102 GLN A O 1
ATOM 793 N N . LYS A 1 103 ? -0.048 -13.588 3.119 1.00 98.12 103 LYS A N 1
ATOM 794 C CA . LYS A 1 103 ? -1.197 -12.765 2.732 1.00 98.12 103 LYS A CA 1
ATOM 795 C C . LYS A 1 103 ? -1.225 -11.456 3.494 1.00 98.12 103 LYS A C 1
ATOM 797 O O . LYS A 1 103 ? -0.939 -11.426 4.685 1.00 98.12 103 LYS A O 1
ATOM 802 N N . LEU A 1 104 ? -1.623 -10.399 2.803 1.00 98.56 104 LEU A N 1
ATOM 803 C CA . LEU A 1 104 ? -1.838 -9.073 3.367 1.00 98.56 104 LEU A CA 1
ATOM 804 C C . LEU A 1 104 ? -3.31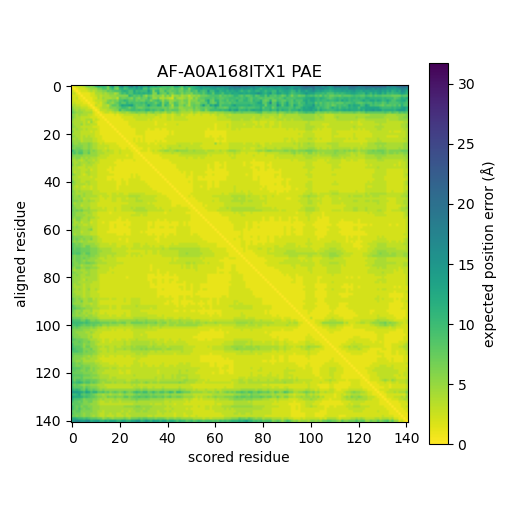9 -8.726 3.243 1.00 98.56 104 LEU A C 1
ATOM 806 O O . LEU A 1 104 ? -3.880 -8.849 2.158 1.00 98.56 104 LEU A O 1
ATOM 810 N N . ALA A 1 105 ? -3.948 -8.291 4.324 1.00 98.56 105 ALA A N 1
ATOM 811 C CA . ALA A 1 105 ? -5.324 -7.814 4.324 1.00 98.56 105 ALA A CA 1
ATOM 812 C C . ALA A 1 105 ? -5.347 -6.294 4.492 1.00 98.56 105 ALA A C 1
ATOM 814 O O . ALA A 1 105 ? -4.534 -5.743 5.230 1.00 98.56 105 ALA A O 1
ATOM 815 N N . VAL A 1 106 ? -6.277 -5.624 3.813 1.00 98.62 106 VAL A N 1
ATOM 816 C CA . VAL A 1 106 ? -6.547 -4.192 3.977 1.00 98.62 106 VAL A CA 1
ATOM 817 C C . VAL A 1 106 ? -8.047 -3.928 4.004 1.00 98.62 106 VAL A C 1
ATOM 819 O O . VAL A 1 106 ? -8.789 -4.384 3.133 1.00 98.62 106 VAL A O 1
ATOM 822 N N . GLY A 1 107 ? -8.484 -3.178 5.007 1.00 98.00 107 GLY A N 1
ATOM 823 C CA . GLY A 1 107 ? -9.834 -2.663 5.144 1.00 98.00 107 GLY A CA 1
ATOM 824 C C . GLY A 1 107 ? -10.060 -1.431 4.271 1.00 98.00 107 GLY A C 1
ATOM 825 O O . GLY A 1 107 ? -9.171 -0.594 4.103 1.00 98.00 107 GLY A O 1
ATOM 826 N N . THR A 1 108 ? -11.258 -1.318 3.714 1.00 96.38 108 THR A N 1
ATOM 827 C CA . THR A 1 108 ? -11.675 -0.204 2.852 1.00 96.38 108 THR A CA 1
ATOM 828 C C . THR A 1 108 ? -12.665 0.711 3.573 1.00 96.38 108 THR A C 1
ATOM 830 O O . THR A 1 108 ? -13.239 0.342 4.605 1.00 96.38 108 THR A O 1
ATOM 833 N N . LEU A 1 109 ? -12.879 1.913 3.031 1.00 95.06 109 LEU A N 1
ATOM 834 C CA . LEU A 1 109 ? -13.884 2.839 3.562 1.00 95.06 109 LEU A CA 1
ATOM 835 C C . LEU A 1 109 ? -15.311 2.379 3.240 1.00 95.06 109 LEU A C 1
ATOM 837 O O . LEU A 1 109 ? -16.249 2.722 3.952 1.00 95.06 109 LEU A O 1
ATOM 841 N N . GLU A 1 110 ? -15.456 1.574 2.194 1.00 94.44 110 GLU A N 1
ATOM 842 C CA . GLU A 1 110 ? -16.715 1.041 1.686 1.00 94.44 110 GLU A CA 1
ATOM 843 C C . GLU A 1 110 ? -17.205 -0.188 2.472 1.00 94.44 110 GLU A C 1
ATOM 845 O O . GLU A 1 110 ? -18.287 -0.696 2.198 1.00 94.44 110 GLU A O 1
ATOM 850 N N . GLY A 1 111 ? -16.432 -0.672 3.452 1.00 96.00 111 GLY A N 1
ATOM 851 C CA . GLY A 1 111 ? -16.801 -1.819 4.291 1.00 96.00 111 GLY A CA 1
ATOM 852 C C . GLY A 1 111 ? -16.376 -3.186 3.755 1.00 96.00 111 GLY A C 1
ATOM 853 O O . GLY A 1 111 ? -16.696 -4.220 4.345 1.00 96.00 111 GLY A O 1
ATOM 854 N N . ALA A 1 112 ? -15.596 -3.213 2.677 1.00 97.00 112 ALA A N 1
ATOM 855 C CA . ALA A 1 112 ? -14.918 -4.420 2.227 1.00 97.00 112 ALA A CA 1
ATOM 856 C C . ALA A 1 112 ? -13.543 -4.572 2.893 1.00 97.00 112 ALA A C 1
ATOM 858 O O . ALA A 1 112 ? -12.879 -3.585 3.220 1.00 97.00 112 ALA A O 1
ATOM 859 N N . SER A 1 113 ? -13.079 -5.809 3.025 1.00 97.94 113 SER A N 1
ATOM 860 C CA . SER A 1 113 ? -11.678 -6.139 3.283 1.00 97.94 113 SER A CA 1
ATOM 861 C C . SER A 1 113 ? -11.101 -6.886 2.089 1.00 97.94 113 SER A C 1
ATOM 863 O O . SER A 1 113 ? -11.654 -7.887 1.639 1.00 97.94 113 SER A O 1
ATOM 865 N N . VAL A 1 114 ? -9.980 -6.404 1.563 1.00 98.44 114 VAL A N 1
ATOM 866 C CA . VAL A 1 114 ? -9.305 -6.992 0.405 1.00 98.44 114 VAL A CA 1
ATOM 867 C C . VAL A 1 114 ? -8.073 -7.740 0.883 1.00 98.44 114 VAL A C 1
ATOM 869 O O . VAL A 1 114 ? -7.222 -7.177 1.569 1.00 98.44 114 VAL A O 1
ATOM 872 N N . VAL A 1 115 ? -7.967 -9.008 0.502 1.00 98.56 115 VAL A N 1
ATOM 873 C CA . VAL A 1 115 ? -6.830 -9.868 0.825 1.00 98.56 115 VAL A CA 1
ATOM 874 C C . VAL A 1 115 ? -5.982 -10.067 -0.424 1.00 98.56 115 VAL A C 1
ATOM 876 O O . VAL A 1 115 ? -6.478 -10.513 -1.458 1.00 98.56 115 VAL A O 1
ATOM 879 N N . TYR A 1 116 ? -4.693 -9.774 -0.318 1.00 98.62 116 TYR A N 1
ATOM 880 C CA . TYR A 1 116 ? -3.682 -9.933 -1.355 1.00 98.62 116 TYR A CA 1
ATOM 881 C C . TYR A 1 116 ? -2.798 -11.147 -1.058 1.00 98.62 116 TYR A C 1
ATOM 883 O O . TYR A 1 116 ? -2.374 -11.342 0.081 1.00 98.62 116 TYR A O 1
ATOM 891 N N . ASP A 1 117 ? -2.497 -11.943 -2.082 1.00 98.00 117 ASP A N 1
ATOM 892 C CA . ASP A 1 117 ? -1.427 -12.944 -2.044 1.00 98.00 117 ASP A CA 1
ATOM 893 C C . ASP A 1 117 ? -0.115 -12.265 -2.459 1.00 98.00 117 ASP A C 1
ATOM 895 O O . ASP A 1 117 ? 0.004 -11.759 -3.578 1.00 98.00 117 ASP A O 1
ATOM 899 N N . LEU A 1 118 ? 0.865 -12.215 -1.552 1.00 97.06 118 LEU A N 1
ATOM 900 C CA . LEU A 1 118 ? 2.140 -11.539 -1.810 1.00 97.06 118 LEU A CA 1
ATOM 901 C C . LEU A 1 118 ? 3.117 -12.380 -2.640 1.00 97.06 118 LEU A C 1
ATOM 903 O O . LEU A 1 118 ? 4.086 -11.836 -3.170 1.00 97.06 118 LEU A O 1
ATOM 907 N N . ARG A 1 119 ? 2.890 -13.692 -2.790 1.00 95.56 119 ARG A N 1
ATOM 908 C CA . ARG A 1 119 ? 3.732 -14.549 -3.642 1.00 95.56 119 ARG A CA 1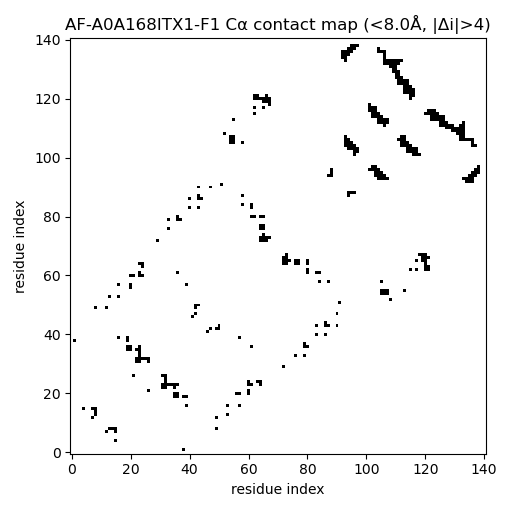
ATOM 909 C C . ARG A 1 119 ? 3.484 -14.218 -5.106 1.00 95.56 119 ARG A C 1
ATOM 911 O O . ARG A 1 119 ? 4.443 -14.044 -5.865 1.00 95.56 119 ARG A O 1
ATOM 918 N N . THR A 1 120 ? 2.205 -14.103 -5.460 1.00 96.62 120 THR A N 1
ATOM 919 C CA . THR A 1 120 ? 1.728 -13.811 -6.816 1.00 96.62 120 THR A CA 1
ATOM 920 C C . THR A 1 120 ? 1.466 -12.328 -7.065 1.00 96.62 120 THR A C 1
ATOM 922 O O . THR A 1 120 ? 1.278 -11.952 -8.215 1.00 96.62 120 THR A O 1
ATOM 925 N N . ALA A 1 121 ? 1.476 -11.488 -6.024 1.00 97.12 121 ALA A N 1
ATOM 926 C CA . ALA A 1 121 ? 1.134 -10.064 -6.079 1.00 97.12 121 ALA A CA 1
ATOM 927 C C . ALA A 1 121 ? -0.279 -9.786 -6.630 1.00 97.12 121 ALA A C 1
ATOM 929 O O . ALA A 1 121 ? -0.520 -8.790 -7.315 1.00 97.12 121 ALA A O 1
ATOM 930 N N . THR A 1 122 ? -1.234 -10.666 -6.323 1.00 96.56 122 THR A N 1
ATOM 931 C CA . THR A 1 122 ? -2.611 -10.588 -6.831 1.00 96.56 122 THR A CA 1
ATOM 932 C C . THR A 1 122 ? -3.627 -10.439 -5.708 1.00 96.56 122 THR A C 1
ATOM 934 O O . THR A 1 122 ? -3.420 -10.900 -4.586 1.00 96.56 122 THR A O 1
ATOM 937 N N . ARG A 1 123 ? -4.784 -9.851 -6.025 1.00 97.44 123 ARG A N 1
ATOM 938 C CA . ARG A 1 123 ? -5.967 -9.913 -5.156 1.00 97.44 123 ARG A CA 1
ATOM 939 C C . ARG A 1 123 ? -6.430 -11.366 -5.055 1.00 97.44 123 ARG A C 1
ATOM 941 O O . ARG A 1 123 ? -6.706 -11.989 -6.074 1.00 97.44 123 ARG A O 1
ATOM 948 N N . SER A 1 124 ? -6.471 -11.902 -3.840 1.00 96.56 124 SER A N 1
ATOM 949 C CA . SER A 1 124 ? -6.881 -13.277 -3.547 1.00 96.56 124 SER A CA 1
ATOM 950 C C . SER A 1 124 ? -8.374 -13.359 -3.244 1.00 96.56 124 SER A C 1
ATOM 952 O O . SER A 1 124 ? -9.056 -14.197 -3.823 1.00 96.56 124 SER A O 1
ATOM 954 N N . VAL A 1 125 ? -8.877 -12.511 -2.341 1.00 97.06 125 VAL A N 1
ATOM 955 C CA . VAL A 1 125 ? -10.277 -12.530 -1.883 1.00 97.06 125 VAL A CA 1
ATOM 956 C C . VAL A 1 125 ? -10.730 -11.109 -1.551 1.00 97.06 125 VAL A C 1
ATOM 958 O O . VAL A 1 125 ? -9.937 -10.304 -1.062 1.00 97.06 125 VAL A O 1
ATOM 961 N N . VAL A 1 126 ? -12.010 -10.821 -1.785 1.00 97.75 126 VAL A N 1
ATOM 962 C CA . VAL A 1 126 ? -12.707 -9.651 -1.239 1.00 97.75 126 VAL A CA 1
ATOM 963 C C . VAL A 1 126 ? -13.767 -10.160 -0.268 1.00 97.75 126 VAL A C 1
ATOM 965 O O . VAL A 1 126 ? -14.578 -11.011 -0.626 1.00 97.75 126 VAL A O 1
ATOM 968 N N . LEU A 1 127 ? -13.708 -9.689 0.973 1.00 97.56 127 LEU A N 1
ATOM 969 C CA . LEU A 1 127 ? -14.655 -10.006 2.034 1.00 97.56 127 LEU A CA 1
ATOM 970 C C . LEU A 1 127 ? -15.563 -8.798 2.238 1.00 97.56 127 LEU A C 1
ATOM 972 O O . LEU A 1 127 ? -15.085 -7.714 2.567 1.00 97.56 127 LEU A O 1
ATOM 976 N N . GLU A 1 128 ? -16.859 -8.990 2.045 1.00 96.06 128 GLU A N 1
ATOM 977 C CA . GLU A 1 128 ? -17.878 -7.949 2.185 1.00 96.06 128 GLU A CA 1
ATOM 978 C C . GLU A 1 128 ? -18.775 -8.253 3.389 1.00 96.06 128 GLU A C 1
ATOM 980 O O . GLU A 1 128 ? -18.882 -9.403 3.820 1.00 96.06 128 GLU A O 1
ATOM 985 N N . GLY A 1 129 ? -19.426 -7.227 3.941 1.00 88.94 129 GLY A N 1
ATOM 986 C CA . GLY A 1 129 ? -20.412 -7.402 5.012 1.00 88.94 129 GLY A CA 1
ATOM 987 C C . GLY A 1 129 ? -20.456 -6.272 6.037 1.00 88.94 129 GLY A C 1
ATOM 988 O O . GLY A 1 129 ? -21.481 -6.096 6.694 1.00 88.94 129 GLY A O 1
ATOM 989 N N . HIS A 1 130 ? -19.394 -5.470 6.164 1.00 94.38 130 HIS A N 1
ATOM 990 C CA . HIS A 1 130 ? -19.481 -4.251 6.964 1.00 94.38 130 HIS A CA 1
ATOM 991 C C . HIS A 1 130 ? -20.295 -3.192 6.214 1.00 94.38 130 HIS A C 1
ATOM 993 O O . HIS A 1 130 ? -20.127 -2.990 5.017 1.00 94.38 130 HIS A O 1
ATOM 999 N N . VAL A 1 131 ? -21.163 -2.489 6.941 1.00 95.62 131 VAL A N 1
ATOM 1000 C CA . VAL A 1 131 ? -22.016 -1.406 6.411 1.00 95.62 131 VAL A CA 1
ATOM 1001 C C . VAL A 1 131 ? -21.335 -0.029 6.448 1.00 95.62 131 VAL A C 1
ATOM 1003 O O . VAL A 1 131 ? -21.980 0.998 6.259 1.00 95.62 131 VAL A O 1
ATOM 1006 N N . GLY A 1 132 ? -20.036 0.004 6.741 1.00 94.88 132 GLY A N 1
ATOM 1007 C CA . GLY A 1 132 ? -19.229 1.214 6.863 1.00 94.88 132 GLY A CA 1
ATOM 1008 C C . GLY A 1 132 ? -17.736 0.882 6.944 1.00 94.88 132 GLY A C 1
ATOM 1009 O O . GLY A 1 132 ? -17.382 -0.294 6.841 1.00 94.88 132 GLY A O 1
ATOM 1010 N N . PRO A 1 133 ? -16.864 1.887 7.148 1.00 96.44 133 PRO A N 1
ATOM 1011 C CA . PRO A 1 133 ? -15.417 1.713 7.087 1.00 96.44 133 PRO A CA 1
ATOM 1012 C C . PRO A 1 133 ? -14.896 0.602 7.999 1.00 96.44 133 PRO A C 1
ATOM 1014 O O . PRO A 1 133 ? -15.239 0.538 9.182 1.00 96.44 133 PRO A O 1
ATOM 1017 N N . VAL A 1 134 ? -14.007 -0.236 7.465 1.00 97.12 134 VAL A N 1
ATOM 1018 C CA . VAL A 1 134 ? -13.308 -1.251 8.261 1.00 97.12 134 VAL A CA 1
ATOM 1019 C C . VAL A 1 134 ? -12.233 -0.559 9.097 1.00 97.12 134 VAL A C 1
ATOM 1021 O O . VAL A 1 134 ? -11.199 -0.136 8.579 1.00 97.12 134 VAL A O 1
ATOM 1024 N N . SER A 1 135 ? -12.486 -0.421 10.398 1.00 95.00 135 SER A N 1
ATOM 1025 C CA . SER A 1 135 ? -11.593 0.280 11.329 1.00 95.00 135 SER A CA 1
ATOM 1026 C C . SER A 1 135 ? -10.383 -0.554 11.751 1.00 95.00 135 SER A C 1
ATOM 1028 O O . SER A 1 135 ? -9.292 -0.012 11.918 1.00 95.00 135 SER A O 1
ATOM 1030 N N . VAL A 1 136 ? -10.579 -1.861 11.918 1.00 96.38 136 VAL A N 1
ATOM 1031 C CA . VAL A 1 136 ? -9.583 -2.835 12.374 1.00 96.38 136 VAL A CA 1
ATOM 1032 C C . VAL A 1 136 ? -9.828 -4.162 11.672 1.00 96.38 136 VAL A C 1
ATOM 1034 O O . VAL A 1 136 ? -10.978 -4.552 11.467 1.00 96.38 136 VAL A O 1
ATOM 1037 N N . LEU A 1 137 ? -8.751 -4.877 11.365 1.00 97.06 137 LEU A N 1
ATOM 1038 C CA . LEU A 1 137 ? -8.796 -6.291 11.010 1.00 97.06 137 LEU A CA 1
ATOM 1039 C C . LEU A 1 137 ? -7.582 -7.027 11.588 1.00 97.06 137 LEU A C 1
ATOM 1041 O O . LEU A 1 137 ? -6.600 -6.397 11.971 1.00 97.06 137 LEU A O 1
ATOM 1045 N N . ALA A 1 138 ? -7.667 -8.353 11.673 1.00 97.50 138 ALA A N 1
ATOM 1046 C CA . ALA A 1 138 ? -6.553 -9.200 12.083 1.00 97.50 138 ALA A CA 1
ATOM 1047 C C . ALA A 1 138 ? -6.688 -10.604 11.476 1.00 97.50 138 ALA A C 1
ATOM 1049 O O . ALA A 1 138 ? -7.793 -11.145 11.382 1.00 97.50 138 ALA A O 1
ATOM 1050 N N . PHE A 1 139 ? -5.566 -11.205 11.094 1.00 96.81 139 PHE A N 1
ATOM 1051 C CA . PHE A 1 139 ? -5.455 -12.634 10.843 1.00 96.81 139 PHE A CA 1
ATOM 1052 C C . PHE A 1 139 ? -5.423 -13.398 12.169 1.00 96.81 139 PHE A C 1
ATOM 1054 O O . PHE A 1 139 ? -4.916 -12.919 13.184 1.00 96.81 139 PHE A O 1
ATOM 1061 N N . SER A 1 140 ? -5.946 -14.622 12.158 1.00 92.75 140 SER A N 1
ATOM 1062 C CA . SER A 1 140 ? -5.727 -15.550 13.266 1.00 92.75 140 SER A CA 1
ATOM 1063 C C . SER A 1 140 ? -4.241 -15.952 13.355 1.00 92.75 140 SER A C 1
ATOM 1065 O O . SER A 1 140 ? -3.612 -16.066 12.296 1.00 92.75 140 SER A O 1
ATOM 1067 N N . PRO A 1 141 ? -3.702 -16.205 14.566 1.00 84.00 141 PRO A N 1
ATOM 1068 C CA . PRO A 1 141 ? -2.335 -16.698 14.770 1.00 84.00 141 PRO A CA 1
ATOM 1069 C C . PRO A 1 141 ? -2.005 -17.998 14.026 1.00 84.00 141 PRO A C 1
ATOM 1071 O O . PRO A 1 141 ? -2.928 -18.823 13.829 1.00 84.00 141 PRO A O 1
#